Protein AF-A0A0D3CUK7-F1 (afdb_monomer_lite)

Structure (mmCIF, N/CA/C/O backbone):
data_AF-A0A0D3CUK7-F1
#
_entry.id   AF-A0A0D3CUK7-F1
#
loop_
_atom_site.group_PDB
_atom_site.id
_atom_site.type_symbol
_atom_site.label_atom_id
_atom_site.label_alt_id
_atom_site.label_comp_id
_atom_site.label_asym_id
_atom_site.label_entity_id
_atom_site.label_seq_id
_atom_site.pdbx_PDB_ins_code
_atom_site.Cartn_x
_atom_site.Cartn_y
_atom_site.Cartn_z
_atom_site.occupancy
_atom_site.B_iso_or_equiv
_atom_site.auth_seq_id
_atom_site.auth_comp_id
_atom_site.auth_asym_id
_atom_site.auth_atom_id
_atom_site.pdbx_PDB_model_num
ATOM 1 N N . MET A 1 1 ? -23.542 -10.332 33.185 1.00 60.09 1 MET A N 1
ATOM 2 C CA . MET A 1 1 ? -24.579 -9.353 32.788 1.00 60.09 1 MET A CA 1
ATOM 3 C C . MET A 1 1 ? -23.945 -7.970 32.800 1.00 60.09 1 MET A C 1
ATOM 5 O O . MET A 1 1 ? -23.014 -7.781 33.572 1.00 60.09 1 MET A O 1
ATOM 9 N N . GLY A 1 2 ? -24.345 -7.076 31.890 1.00 84.44 2 GLY A N 1
ATOM 10 C CA . GLY A 1 2 ? -23.739 -5.744 31.752 1.00 84.44 2 GLY A CA 1
ATOM 11 C C . GLY A 1 2 ? -23.989 -4.856 32.972 1.00 84.44 2 GLY A C 1
ATOM 12 O O . GLY A 1 2 ? -24.981 -5.043 33.670 1.00 84.44 2 GLY A O 1
ATOM 13 N N . GLN A 1 3 ? -23.070 -3.927 33.221 1.00 85.75 3 GLN A N 1
ATOM 14 C CA . GLN A 1 3 ? -23.143 -2.939 34.297 1.00 85.75 3 GLN A CA 1
ATOM 15 C C . GLN A 1 3 ? -23.616 -1.595 33.733 1.00 85.75 3 GLN A C 1
ATOM 17 O O . GLN A 1 3 ? -23.303 -1.273 32.583 1.00 85.75 3 GLN A O 1
ATOM 22 N N . ASP A 1 4 ? -24.330 -0.808 34.536 1.00 83.69 4 ASP A N 1
ATOM 23 C CA . ASP A 1 4 ? -24.742 0.539 34.143 1.00 83.69 4 ASP A CA 1
ATOM 24 C C . ASP A 1 4 ? -23.515 1.446 33.973 1.00 83.69 4 ASP A C 1
ATOM 26 O O . ASP A 1 4 ? -22.662 1.546 34.858 1.00 83.69 4 ASP A O 1
ATOM 30 N N . LEU A 1 5 ? -23.410 2.089 32.807 1.00 84.31 5 LEU A N 1
ATOM 31 C CA . LEU A 1 5 ? -22.316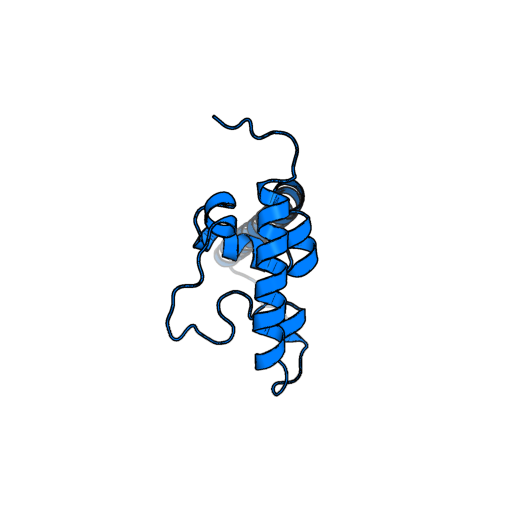 3.006 32.491 1.00 84.31 5 LEU A CA 1
ATOM 32 C C . LEU A 1 5 ? -22.591 4.396 33.065 1.00 84.31 5 LEU A C 1
ATOM 34 O O . LEU A 1 5 ? -23.681 4.946 32.898 1.00 84.31 5 LEU A O 1
ATOM 38 N N . SER A 1 6 ? -21.558 5.014 33.641 1.00 92.06 6 SER A N 1
ATOM 39 C CA . SER A 1 6 ? -21.600 6.429 34.007 1.00 92.06 6 SER A CA 1
ATOM 40 C C . SER A 1 6 ? -21.844 7.303 32.765 1.00 92.06 6 SER A C 1
ATOM 42 O O . SER A 1 6 ? -21.303 7.011 31.690 1.00 92.06 6 SER A O 1
ATOM 44 N N . PRO A 1 7 ? -22.587 8.423 32.881 1.00 88.56 7 PRO A N 1
ATOM 45 C CA . PRO A 1 7 ? -22.766 9.374 31.783 1.00 88.56 7 PRO A CA 1
ATOM 46 C C . PRO A 1 7 ? -21.441 9.854 31.165 1.00 88.56 7 PRO A C 1
ATOM 48 O O . PRO A 1 7 ? -21.374 10.081 29.957 1.00 88.56 7 PRO A O 1
ATOM 51 N N . LEU A 1 8 ? -20.375 9.960 31.970 1.00 91.12 8 LEU A N 1
ATOM 52 C CA . LEU A 1 8 ? -19.040 10.347 31.507 1.00 91.12 8 LEU A CA 1
ATOM 53 C C . LEU A 1 8 ? -18.393 9.266 30.626 1.00 91.12 8 LEU A C 1
ATOM 55 O O . LEU A 1 8 ? -17.846 9.571 29.564 1.00 91.12 8 LEU A O 1
ATOM 59 N N . ASP A 1 9 ? -18.503 7.999 31.027 1.00 91.94 9 ASP A N 1
ATOM 60 C CA . ASP A 1 9 ? -17.978 6.870 30.253 1.00 91.94 9 ASP A CA 1
ATOM 61 C C . ASP A 1 9 ? -18.703 6.751 28.915 1.00 91.94 9 ASP A C 1
ATOM 63 O O . ASP A 1 9 ? -18.087 6.504 27.878 1.00 91.94 9 ASP A O 1
ATOM 67 N N . LEU A 1 10 ? -20.006 7.033 28.907 1.00 91.81 10 LEU A N 1
ATOM 68 C CA . LEU A 1 10 ? -20.819 7.025 27.698 1.00 91.81 10 LEU A CA 1
ATOM 69 C C . LEU A 1 10 ? -20.370 8.096 26.685 1.00 91.81 10 LEU A C 1
ATOM 71 O O . LEU A 1 10 ? -20.352 7.838 25.478 1.00 91.81 10 LEU A O 1
ATOM 75 N N . ILE A 1 11 ? -19.966 9.282 27.157 1.00 94.69 11 ILE A N 1
ATOM 76 C CA . ILE A 1 11 ? -19.398 10.350 26.315 1.00 94.69 11 ILE A CA 1
ATOM 77 C C . ILE A 1 11 ? -18.046 9.916 25.733 1.00 94.69 11 ILE A C 1
ATOM 79 O O . ILE A 1 11 ? -17.803 10.096 24.534 1.00 94.69 11 ILE A O 1
ATOM 83 N N . ASN A 1 12 ? -17.185 9.298 26.544 1.00 94.69 12 ASN A N 1
ATOM 84 C CA . ASN A 1 12 ? -15.878 8.809 26.101 1.00 94.69 12 ASN A CA 1
ATOM 85 C C . ASN A 1 12 ? -16.010 7.694 25.058 1.00 94.69 12 ASN A C 1
ATOM 87 O O . ASN A 1 12 ? -15.329 7.730 24.031 1.00 94.69 12 ASN A O 1
ATOM 91 N N . VAL A 1 13 ? -16.936 6.754 25.266 1.00 94.56 13 VAL A N 1
ATOM 92 C CA . VAL A 1 13 ? -17.230 5.671 24.317 1.00 94.56 13 VAL A CA 1
ATOM 93 C C . VAL A 1 13 ? -17.752 6.229 22.995 1.00 94.56 13 VAL A C 1
ATOM 95 O O . VAL A 1 13 ? -17.250 5.845 21.939 1.00 94.56 13 VAL A O 1
ATOM 98 N N . LYS A 1 14 ? -18.699 7.178 23.020 1.00 94.50 14 LYS A N 1
ATOM 99 C CA . LYS A 1 14 ? -19.203 7.830 21.796 1.00 94.50 14 LYS A CA 1
ATOM 100 C C . LYS A 1 14 ? -18.100 8.584 21.053 1.00 94.50 14 LYS A C 1
ATOM 102 O O . LYS A 1 14 ? -17.966 8.446 19.839 1.00 94.50 14 LYS A O 1
ATOM 107 N N . THR A 1 15 ? -17.269 9.328 21.778 1.00 95.69 15 THR A N 1
ATOM 108 C CA . THR A 1 15 ? -16.136 10.068 21.200 1.00 95.69 15 THR A CA 1
ATOM 109 C C . THR A 1 15 ? -15.111 9.119 20.579 1.00 95.69 15 THR A C 1
ATOM 111 O O . THR A 1 15 ? -14.592 9.374 19.491 1.00 95.69 15 THR A O 1
ATOM 114 N N . PHE A 1 16 ? -14.827 7.995 21.238 1.00 95.12 16 PHE A N 1
ATOM 115 C CA . PHE A 1 16 ? -13.936 6.968 20.712 1.00 95.12 16 PHE A CA 1
ATOM 116 C C . PHE A 1 16 ? -14.516 6.303 19.461 1.00 95.12 16 PHE A C 1
ATOM 118 O O . PHE A 1 16 ? -13.819 6.194 18.453 1.00 95.12 16 PHE A O 1
ATOM 125 N N . ALA A 1 17 ? -15.797 5.928 19.491 1.00 95.94 17 ALA A N 1
ATOM 126 C CA . ALA A 1 17 ? -16.492 5.357 18.343 1.00 95.94 17 ALA A CA 1
ATOM 127 C C . ALA A 1 17 ? -16.430 6.300 17.132 1.00 9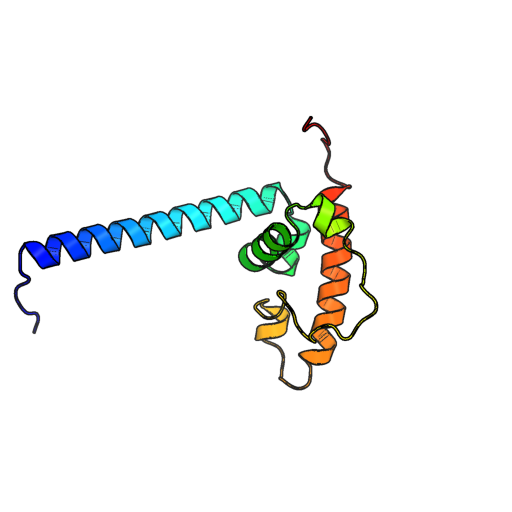5.94 17 ALA A C 1
ATOM 129 O O . ALA A 1 17 ? -16.096 5.865 16.031 1.00 95.94 17 ALA A O 1
ATOM 130 N N . GLN A 1 18 ? -16.640 7.602 17.346 1.00 95.94 18 GLN A N 1
ATOM 131 C CA . GLN A 1 18 ? -16.529 8.602 16.288 1.00 95.94 18 GLN A CA 1
ATOM 132 C C . GLN A 1 18 ? -15.116 8.654 15.687 1.00 95.94 18 GLN A C 1
ATOM 134 O O . GLN A 1 18 ? -14.962 8.599 14.468 1.00 95.94 18 GLN A O 1
ATOM 139 N N . LYS A 1 19 ? -14.071 8.657 16.525 1.00 95.56 19 LYS A N 1
ATOM 140 C CA . LYS A 1 19 ? -12.673 8.618 16.058 1.00 95.56 19 LYS A CA 1
ATOM 141 C C . LYS A 1 19 ? -12.368 7.359 15.240 1.00 95.56 19 LYS A C 1
ATOM 143 O O . LYS A 1 19 ? -11.644 7.435 14.249 1.00 95.56 19 LYS A O 1
ATOM 148 N N . VAL A 1 20 ? -12.906 6.200 15.627 1.00 96.12 20 VAL A N 1
ATOM 149 C CA . VAL A 1 20 ? -12.755 4.952 14.857 1.00 96.12 20 VAL A CA 1
ATOM 150 C C . VAL A 1 20 ? -13.459 5.055 13.500 1.00 96.12 20 VAL A C 1
ATOM 152 O O . VAL A 1 20 ? -12.890 4.638 12.490 1.00 96.12 20 VAL A O 1
ATOM 155 N N . MET A 1 21 ? -14.646 5.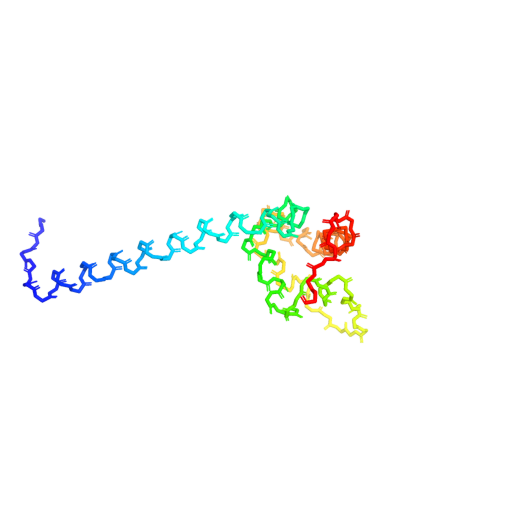665 13.448 1.00 95.12 21 MET A N 1
ATOM 156 C CA . MET A 1 21 ? -15.367 5.900 12.193 1.00 95.12 21 MET A CA 1
ATOM 157 C C . MET A 1 21 ? -14.599 6.826 11.248 1.00 95.12 21 MET A C 1
ATOM 159 O O . MET A 1 21 ? -14.516 6.548 10.051 1.00 95.12 21 MET A O 1
ATOM 163 N N . ASP A 1 22 ? -13.977 7.884 11.764 1.00 94.75 22 ASP A N 1
ATOM 164 C CA . ASP A 1 22 ? -13.186 8.796 10.936 1.00 94.75 22 ASP A CA 1
ATOM 165 C C . ASP A 1 22 ? -11.917 8.122 10.384 1.00 94.75 22 ASP A C 1
ATOM 167 O O . ASP A 1 22 ? -11.555 8.347 9.228 1.00 94.75 22 ASP A O 1
ATOM 171 N N . ARG A 1 23 ? -11.297 7.193 11.131 1.00 93.81 23 ARG A N 1
ATOM 172 C CA . ARG A 1 23 ? -10.198 6.360 10.600 1.00 93.81 23 ARG A CA 1
ATOM 173 C C . ARG A 1 23 ? -10.634 5.498 9.415 1.00 93.81 23 ARG A C 1
ATOM 175 O O . ARG A 1 23 ? -9.849 5.329 8.485 1.00 93.81 23 ARG A O 1
ATOM 182 N N . LYS A 1 24 ? -11.863 4.972 9.428 1.00 93.56 24 LYS A N 1
ATOM 183 C CA . LYS A 1 24 ? -12.408 4.190 8.308 1.00 93.56 24 LYS A CA 1
ATOM 184 C C . LYS A 1 24 ? -12.606 5.058 7.063 1.00 93.56 24 LYS A C 1
ATOM 186 O O . LYS A 1 24 ? -12.150 4.681 5.992 1.00 93.56 24 LYS A O 1
ATOM 191 N N . LYS A 1 25 ? -13.171 6.261 7.219 1.00 94.94 25 LYS A N 1
ATOM 192 C CA . LYS A 1 25 ? -13.333 7.216 6.106 1.00 94.94 25 LYS A CA 1
ATOM 193 C C . LYS A 1 25 ? -11.998 7.577 5.447 1.00 94.94 25 LYS A C 1
ATOM 195 O O . LYS A 1 25 ? -11.914 7.652 4.226 1.00 94.94 25 LYS A O 1
ATOM 200 N N . LEU A 1 26 ? -10.948 7.781 6.248 1.00 94.06 26 LEU A N 1
ATOM 201 C CA . LEU A 1 26 ? -9.601 8.060 5.734 1.00 94.06 26 LEU A CA 1
ATOM 202 C C . LEU A 1 26 ? -9.015 6.878 4.955 1.00 94.06 26 LEU A C 1
ATOM 204 O O . LEU A 1 26 ? -8.317 7.089 3.966 1.00 94.06 26 LEU A O 1
ATOM 208 N N . TYR A 1 27 ? -9.299 5.649 5.389 1.00 93.81 27 TYR A N 1
ATOM 209 C CA . TYR A 1 27 ? -8.898 4.453 4.657 1.00 93.81 27 TYR A CA 1
ATOM 210 C C . TYR A 1 27 ? -9.607 4.366 3.301 1.00 93.81 27 TYR A C 1
ATOM 212 O O . TYR A 1 27 ? -8.937 4.212 2.285 1.00 93.81 27 TYR A O 1
ATOM 220 N N . ASP A 1 28 ? -10.927 4.559 3.263 1.00 94.75 28 ASP A N 1
ATOM 221 C CA . ASP A 1 28 ? -11.696 4.524 2.011 1.00 94.75 28 ASP A CA 1
ATOM 222 C C . ASP A 1 28 ? -11.219 5.611 1.027 1.00 94.75 28 ASP A C 1
ATOM 224 O O . ASP A 1 28 ? -11.048 5.361 -0.169 1.00 94.75 28 ASP A O 1
ATOM 228 N N . TYR A 1 29 ? -10.905 6.808 1.540 1.00 95.06 29 TYR A N 1
ATOM 229 C CA . TYR A 1 29 ? -10.299 7.882 0.750 1.00 95.06 29 TYR A CA 1
ATOM 230 C C . TYR A 1 29 ? -8.927 7.490 0.184 1.00 95.06 29 TYR A C 1
ATOM 232 O O . TYR A 1 29 ? -8.651 7.731 -0.993 1.00 95.06 29 TYR A O 1
ATOM 240 N N . LEU A 1 30 ? -8.072 6.866 1.004 1.00 93.62 30 LEU A N 1
ATOM 241 C CA . LEU A 1 30 ? -6.764 6.386 0.566 1.00 93.62 30 LEU A CA 1
ATOM 242 C C . LEU A 1 30 ? -6.897 5.355 -0.557 1.00 93.62 30 LEU A C 1
ATOM 244 O O . LEU A 1 30 ? -6.144 5.428 -1.524 1.00 93.62 30 LEU A O 1
ATOM 248 N N . VAL A 1 31 ? -7.855 4.431 -0.449 1.00 93.31 31 VAL A N 1
ATOM 249 C CA . VAL A 1 31 ? -8.079 3.392 -1.461 1.00 93.31 31 VAL A CA 1
ATOM 250 C C . VAL A 1 31 ? -8.446 4.010 -2.808 1.00 93.31 31 VAL A C 1
ATOM 252 O O . VAL A 1 31 ? -7.819 3.695 -3.819 1.00 93.31 31 VAL A O 1
ATOM 255 N N . SER A 1 32 ? -9.384 4.962 -2.816 1.00 92.94 32 SER A N 1
ATOM 256 C CA . SER A 1 32 ? -9.755 5.684 -4.038 1.00 92.94 32 SER A CA 1
ATOM 257 C C . SER A 1 32 ? -8.570 6.454 -4.628 1.00 92.94 32 SER A C 1
ATOM 259 O O . SER A 1 32 ? -8.264 6.296 -5.806 1.00 92.94 32 SER A O 1
ATOM 261 N N . LYS A 1 33 ? -7.852 7.243 -3.817 1.00 92.06 33 LYS A N 1
ATOM 262 C CA . LYS A 1 33 ? -6.742 8.068 -4.316 1.00 92.06 33 LYS A CA 1
ATOM 263 C C . LYS A 1 33 ? -5.546 7.264 -4.793 1.00 92.06 33 LYS A C 1
ATOM 265 O O . LYS A 1 33 ? -4.892 7.665 -5.750 1.00 92.06 33 LYS A O 1
ATOM 270 N N . MET A 1 34 ? -5.238 6.148 -4.145 1.00 91.44 34 MET A N 1
ATOM 271 C CA . MET A 1 34 ? -4.105 5.325 -4.547 1.00 91.44 34 MET A CA 1
ATOM 272 C C . MET A 1 34 ? -4.370 4.611 -5.880 1.00 91.44 34 MET A C 1
ATOM 274 O O . MET A 1 34 ? -3.449 4.484 -6.685 1.00 91.44 34 MET A O 1
ATOM 278 N N . SER A 1 35 ? -5.623 4.223 -6.146 1.00 90.50 35 SER A N 1
ATOM 279 C CA . SER A 1 35 ? -6.035 3.696 -7.453 1.00 90.50 35 SER A CA 1
ATOM 280 C C . SER A 1 35 ? -5.894 4.735 -8.570 1.00 90.50 35 SER A C 1
ATOM 282 O O . SER A 1 35 ? -5.527 4.372 -9.685 1.00 90.50 35 SER A O 1
ATOM 284 N N . ASP A 1 36 ? -6.147 6.014 -8.275 1.00 89.50 36 ASP A N 1
ATOM 285 C CA . ASP A 1 36 ? -5.992 7.106 -9.244 1.00 89.50 36 ASP A CA 1
ATOM 286 C C . ASP A 1 36 ? -4.514 7.441 -9.512 1.00 89.50 36 ASP A C 1
ATOM 288 O O . ASP A 1 36 ? -4.124 7.710 -10.646 1.00 89.50 36 ASP A O 1
ATOM 292 N N . ILE A 1 37 ? -3.684 7.451 -8.462 1.00 88.44 37 ILE A N 1
ATOM 293 C CA . ILE A 1 37 ? -2.281 7.895 -8.528 1.00 88.44 37 ILE A CA 1
ATOM 294 C C . ILE A 1 37 ? -1.346 6.783 -9.018 1.00 88.44 37 ILE A C 1
ATOM 296 O O . ILE A 1 37 ? -0.420 7.045 -9.782 1.00 88.44 37 ILE A O 1
ATOM 300 N N . ALA A 1 38 ? -1.527 5.556 -8.529 1.00 90.88 38 ALA A N 1
ATOM 301 C CA . ALA A 1 38 ? -0.611 4.444 -8.766 1.00 90.88 38 ALA A CA 1
ATOM 302 C C . ALA A 1 38 ? -1.366 3.098 -8.820 1.00 90.88 38 ALA A C 1
ATOM 304 O O . ALA A 1 38 ? -1.293 2.291 -7.878 1.00 90.88 38 ALA A O 1
ATOM 305 N N . PRO A 1 39 ? -2.111 2.839 -9.913 1.00 92.38 39 PRO A N 1
ATOM 306 C CA . PRO A 1 39 ? -2.908 1.624 -10.064 1.00 92.38 39 PRO A CA 1
ATOM 307 C C . PRO A 1 39 ? -2.051 0.352 -10.145 1.00 92.38 39 PRO A C 1
ATOM 309 O O . PRO A 1 39 ? -2.430 -0.674 -9.576 1.00 92.38 39 PRO A O 1
ATOM 312 N N . ASN A 1 40 ? -0.874 0.390 -10.785 1.00 92.81 40 ASN A N 1
ATOM 313 C CA . ASN A 1 40 ? -0.023 -0.799 -10.912 1.00 92.81 40 ASN A CA 1
ATOM 314 C C . ASN A 1 40 ? 0.658 -1.152 -9.587 1.00 92.81 40 ASN A C 1
ATOM 316 O O . ASN A 1 40 ? 0.764 -2.326 -9.225 1.00 92.81 40 ASN A O 1
ATOM 320 N N . LEU A 1 41 ? 1.108 -0.145 -8.836 1.00 90.06 41 LEU A N 1
ATOM 321 C CA . LEU A 1 41 ? 1.670 -0.349 -7.505 1.00 90.06 41 LEU A CA 1
ATOM 322 C C . LEU A 1 41 ? 0.610 -0.909 -6.544 1.00 90.06 41 LEU A C 1
ATOM 324 O O . LEU A 1 41 ? 0.896 -1.847 -5.798 1.00 90.06 41 LEU A O 1
ATOM 328 N N . THR A 1 42 ? -0.618 -0.389 -6.614 1.00 92.44 42 THR A N 1
ATOM 329 C CA . THR A 1 42 ? -1.765 -0.888 -5.840 1.00 92.44 42 THR A CA 1
ATOM 330 C C . THR A 1 42 ? -2.054 -2.354 -6.150 1.00 92.44 42 THR A C 1
ATOM 332 O O . THR A 1 42 ? -2.138 -3.164 -5.229 1.00 92.44 42 THR A O 1
ATOM 335 N N . ALA A 1 43 ? -2.095 -2.731 -7.431 1.00 91.38 43 ALA A N 1
ATOM 336 C CA . ALA A 1 43 ? -2.325 -4.113 -7.847 1.00 91.38 43 ALA A CA 1
ATOM 337 C C . ALA A 1 43 ? -1.248 -5.099 -7.344 1.00 91.38 43 ALA A C 1
ATOM 339 O O . ALA A 1 43 ? -1.536 -6.276 -7.133 1.00 91.38 43 ALA A O 1
ATOM 340 N N . LEU A 1 44 ? -0.006 -4.640 -7.138 1.00 91.12 44 LEU A N 1
ATOM 341 C CA . LEU A 1 44 ? 1.108 -5.492 -6.708 1.00 91.12 44 LEU A CA 1
ATOM 342 C C . LEU A 1 44 ? 1.272 -5.623 -5.191 1.00 91.12 44 LEU A C 1
ATOM 344 O O . LEU A 1 44 ? 1.677 -6.681 -4.722 1.00 91.12 44 LEU A O 1
ATOM 348 N N . ILE A 1 45 ? 1.069 -4.563 -4.412 1.00 90.88 45 ILE A N 1
ATOM 349 C CA . ILE A 1 45 ? 1.380 -4.578 -2.965 1.00 90.88 45 ILE A CA 1
ATOM 350 C C . ILE A 1 45 ? 0.243 -4.075 -2.078 1.00 90.88 45 ILE A C 1
ATOM 352 O O . ILE A 1 45 ? 0.367 -4.135 -0.852 1.00 90.88 45 ILE A O 1
ATOM 356 N N . GLY A 1 46 ? -0.858 -3.626 -2.677 1.00 91.06 46 GLY A N 1
ATOM 357 C CA . GLY A 1 46 ? -1.985 -3.016 -1.986 1.00 91.06 46 GLY A CA 1
ATOM 358 C C . GLY A 1 46 ? -1.767 -1.538 -1.668 1.00 91.06 46 GLY A C 1
ATOM 359 O O . GLY A 1 46 ? -0.652 -1.003 -1.700 1.00 91.06 46 GLY A O 1
ATOM 360 N N . GLU A 1 47 ? -2.861 -0.878 -1.310 1.00 91.44 47 GLU A N 1
ATOM 361 C CA . GLU A 1 47 ? -2.943 0.571 -1.129 1.00 91.44 47 GLU A CA 1
ATOM 362 C C . GLU A 1 47 ? -2.123 1.020 0.082 1.00 91.44 47 GLU A C 1
ATOM 364 O O . GLU A 1 47 ? -1.367 1.986 0.015 1.00 91.44 47 GLU A O 1
ATOM 369 N N . MET A 1 48 ? -2.202 0.274 1.188 1.00 91.31 48 MET A N 1
ATOM 370 C CA . MET A 1 48 ? -1.527 0.618 2.446 1.00 91.31 48 MET A CA 1
ATOM 371 C C . MET A 1 48 ? -0.003 0.544 2.349 1.00 91.31 48 MET A C 1
ATOM 373 O O . MET A 1 48 ? 0.704 1.417 2.861 1.00 91.31 48 MET A O 1
ATOM 377 N N . VAL A 1 49 ? 0.522 -0.514 1.723 1.00 91.19 49 VAL A N 1
ATOM 378 C CA . VAL A 1 49 ? 1.973 -0.689 1.568 1.00 91.19 49 VAL A CA 1
ATOM 379 C C . VAL A 1 49 ? 2.495 0.282 0.512 1.00 91.19 49 VAL A C 1
ATOM 381 O O . VAL A 1 49 ? 3.528 0.912 0.735 1.00 91.19 49 VAL A O 1
ATOM 384 N N . GLY A 1 50 ? 1.762 0.475 -0.590 1.00 91.44 50 GLY A N 1
ATOM 385 C CA . GLY A 1 50 ? 2.120 1.445 -1.622 1.00 91.44 50 GLY A CA 1
ATOM 386 C C . GLY A 1 50 ? 2.153 2.882 -1.098 1.00 91.44 50 GLY A C 1
ATOM 387 O O . GLY A 1 50 ? 3.156 3.572 -1.273 1.00 91.44 50 GLY A O 1
ATOM 388 N N . ALA A 1 51 ? 1.123 3.310 -0.366 1.00 92.56 51 ALA A N 1
ATOM 389 C CA . ALA A 1 51 ? 1.073 4.639 0.240 1.00 92.56 51 ALA A CA 1
ATOM 390 C C . ALA A 1 51 ? 2.224 4.868 1.229 1.00 92.56 51 ALA A C 1
ATOM 392 O O . ALA A 1 51 ? 2.837 5.936 1.243 1.00 92.56 51 ALA A O 1
ATOM 393 N N . ARG A 1 52 ? 2.583 3.845 2.018 1.00 92.62 52 ARG A N 1
ATOM 394 C CA . ARG A 1 52 ? 3.734 3.906 2.931 1.00 92.62 52 ARG A CA 1
ATOM 395 C C . ARG A 1 52 ? 5.055 4.087 2.181 1.00 92.62 52 ARG A C 1
ATOM 397 O O . ARG A 1 52 ? 5.903 4.846 2.643 1.00 92.62 52 ARG A O 1
ATOM 404 N N . LEU A 1 53 ? 5.238 3.419 1.040 1.00 90.81 53 LEU A N 1
ATOM 405 C CA . LEU A 1 53 ? 6.435 3.585 0.209 1.00 90.81 53 LEU A CA 1
ATOM 406 C C . LEU A 1 53 ? 6.534 4.996 -0.374 1.00 90.81 53 LEU A C 1
ATOM 408 O O . LEU A 1 53 ? 7.605 5.596 -0.317 1.00 90.81 53 LEU A O 1
ATOM 412 N N . ILE A 1 54 ? 5.427 5.534 -0.893 1.00 91.31 54 ILE A N 1
ATOM 413 C CA . ILE A 1 54 ? 5.383 6.899 -1.436 1.00 91.31 54 ILE A CA 1
ATOM 414 C C . ILE A 1 54 ? 5.667 7.918 -0.331 1.00 91.31 54 ILE A C 1
ATOM 416 O O . ILE A 1 54 ? 6.509 8.791 -0.514 1.00 91.31 54 ILE A O 1
ATOM 420 N N . SER A 1 55 ? 5.030 7.774 0.834 1.00 92.19 55 SER A N 1
ATOM 421 C CA . SER A 1 55 ? 5.260 8.651 1.987 1.00 92.19 55 SER A CA 1
ATOM 422 C C . SER A 1 55 ? 6.717 8.616 2.452 1.00 92.19 55 SER A C 1
ATOM 424 O O . SER A 1 55 ? 7.284 9.665 2.743 1.00 92.19 55 SER A O 1
ATOM 426 N N . HIS A 1 56 ? 7.352 7.440 2.457 1.00 90.62 56 HIS A N 1
ATOM 427 C CA . HIS A 1 56 ? 8.762 7.316 2.822 1.00 90.62 56 HIS A CA 1
ATOM 428 C C . HIS A 1 56 ? 9.708 7.964 1.797 1.00 90.62 56 HIS A C 1
ATOM 430 O O . HIS A 1 56 ? 10.723 8.535 2.179 1.00 90.62 56 HIS A O 1
ATOM 436 N N . ALA A 1 57 ? 9.376 7.902 0.504 1.00 89.44 57 ALA A N 1
ATOM 437 C CA . ALA A 1 57 ? 10.135 8.565 -0.559 1.00 89.44 57 ALA A CA 1
ATOM 438 C C . ALA A 1 57 ? 9.810 10.069 -0.706 1.00 89.44 57 ALA A C 1
ATOM 440 O O . ALA A 1 57 ? 10.492 10.785 -1.442 1.00 89.44 57 ALA A O 1
ATOM 441 N N . GLY A 1 58 ? 8.750 10.544 -0.049 1.00 91.25 58 GLY A N 1
ATOM 442 C CA . 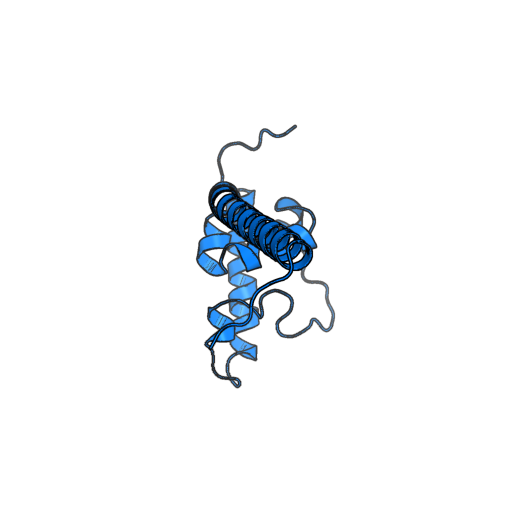GLY A 1 58 ? 8.204 11.900 -0.147 1.00 91.25 58 GLY A CA 1
ATOM 443 C C . GLY A 1 58 ? 7.282 12.114 -1.352 1.00 91.25 58 GLY A C 1
ATOM 444 O O . GLY A 1 58 ? 6.275 12.805 -1.236 1.00 91.25 58 GLY A O 1
ATOM 445 N N . SER A 1 59 ? 7.579 11.501 -2.500 1.00 90.44 59 SER A N 1
ATOM 446 C CA . SER A 1 59 ? 6.756 11.597 -3.710 1.00 90.44 59 SER A CA 1
ATOM 447 C C . SER A 1 59 ? 6.858 10.343 -4.580 1.00 90.44 59 SER A C 1
ATOM 449 O O . SER A 1 59 ? 7.820 9.573 -4.495 1.00 90.44 59 SER A O 1
ATOM 451 N N . LEU A 1 60 ? 5.881 10.154 -5.475 1.00 89.38 60 LEU A N 1
ATOM 452 C CA . LEU A 1 60 ? 5.910 9.060 -6.450 1.00 89.38 60 LEU A CA 1
ATOM 453 C C . LEU A 1 60 ? 7.085 9.204 -7.434 1.00 89.38 60 LEU A C 1
ATOM 455 O O . LEU A 1 60 ? 7.723 8.214 -7.788 1.00 89.38 60 LEU A O 1
ATOM 459 N N . THR A 1 61 ? 7.431 10.438 -7.814 1.00 89.75 61 THR A N 1
ATOM 460 C CA . THR A 1 61 ? 8.570 10.734 -8.698 1.00 89.75 61 THR A CA 1
ATOM 461 C C . THR A 1 61 ? 9.906 10.368 -8.055 1.00 89.75 61 THR A C 1
ATOM 463 O O . THR A 1 61 ? 10.765 9.778 -8.714 1.00 89.75 61 THR A O 1
ATOM 466 N N . ASN A 1 62 ? 10.076 10.653 -6.761 1.00 89.50 62 ASN A N 1
ATOM 467 C CA . ASN A 1 62 ? 11.264 10.260 -6.005 1.00 89.50 62 ASN A CA 1
ATOM 468 C C . ASN A 1 62 ? 11.331 8.742 -5.838 1.00 89.50 62 ASN A C 1
ATOM 470 O O . ASN A 1 62 ? 12.399 8.155 -6.006 1.00 89.50 62 ASN A O 1
ATOM 474 N N . LEU A 1 63 ? 10.190 8.092 -5.587 1.00 88.81 63 LEU A N 1
ATOM 475 C CA . LEU A 1 63 ? 10.108 6.635 -5.500 1.00 88.81 63 LEU A CA 1
ATOM 476 C C . LEU A 1 63 ? 10.508 5.957 -6.822 1.00 88.81 63 LEU A C 1
ATOM 478 O O . LEU A 1 63 ? 11.250 4.977 -6.811 1.00 88.81 63 LEU A O 1
ATOM 482 N N . ALA A 1 64 ? 10.062 6.483 -7.965 1.00 88.06 64 ALA A N 1
ATOM 483 C CA . ALA A 1 64 ? 10.398 5.956 -9.291 1.00 88.06 64 ALA A CA 1
ATOM 484 C C . ALA A 1 64 ? 11.894 6.110 -9.640 1.00 88.06 64 ALA A C 1
ATOM 486 O O . ALA A 1 64 ? 12.471 5.269 -10.346 1.00 88.06 64 ALA A O 1
ATOM 487 N N . LYS A 1 65 ? 12.523 7.175 -9.126 1.00 87.06 65 LYS A N 1
ATOM 488 C CA . LYS A 1 65 ? 13.947 7.502 -9.303 1.00 87.06 65 LYS A CA 1
ATOM 489 C C . LYS A 1 65 ? 14.862 6.886 -8.243 1.00 87.06 65 LYS A C 1
ATOM 491 O O . LYS A 1 65 ? 16.077 6.977 -8.394 1.00 87.06 65 LYS A O 1
ATOM 496 N N . ALA A 1 66 ? 14.312 6.270 -7.195 1.00 83.81 66 ALA A N 1
ATOM 497 C CA . ALA A 1 66 ? 15.089 5.732 -6.086 1.00 83.81 66 ALA A CA 1
ATOM 498 C C . ALA A 1 66 ? 16.186 4.775 -6.590 1.00 83.81 66 ALA A C 1
ATOM 500 O O . ALA A 1 66 ? 15.922 3.776 -7.268 1.00 83.81 66 ALA A O 1
ATOM 501 N N . LEU A 1 67 ? 17.437 5.111 -6.272 1.00 61.59 67 LEU A N 1
ATOM 502 C CA . LEU A 1 67 ? 18.616 4.345 -6.661 1.00 61.59 67 LEU A CA 1
ATOM 503 C C . LEU A 1 67 ? 18.886 3.245 -5.631 1.00 61.59 67 LEU A C 1
ATOM 505 O O . LEU A 1 67 ? 18.687 3.433 -4.432 1.00 61.59 67 LEU A O 1
ATOM 509 N N . LYS A 1 68 ? 19.389 2.094 -6.090 1.00 65.94 68 LYS A N 1
ATOM 510 C CA . LYS A 1 68 ? 19.931 1.068 -5.190 1.00 65.94 68 LYS A CA 1
ATOM 511 C C . LYS A 1 68 ? 21.203 1.624 -4.550 1.00 65.94 68 LYS A C 1
ATOM 513 O O . LYS A 1 68 ? 22.256 1.632 -5.185 1.00 65.94 68 LYS A O 1
ATOM 518 N N . THR A 1 69 ? 21.114 2.085 -3.307 1.00 61.69 69 THR A N 1
ATOM 519 C CA . THR A 1 69 ? 22.294 2.456 -2.523 1.00 61.69 69 THR A CA 1
ATOM 520 C C . THR A 1 69 ? 23.151 1.206 -2.328 1.00 61.69 69 THR A C 1
ATOM 522 O O . THR A 1 69 ? 22.650 0.163 -1.900 1.00 61.69 69 THR A O 1
ATOM 525 N N . ARG A 1 70 ? 24.440 1.275 -2.683 1.00 52.19 70 ARG A N 1
ATOM 526 C CA . ARG A 1 70 ? 25.377 0.163 -2.475 1.00 52.19 70 ARG A CA 1
ATOM 527 C C . ARG A 1 70 ? 25.695 0.066 -0.982 1.00 52.19 70 ARG A C 1
ATOM 529 O O . ARG A 1 70 ? 26.541 0.792 -0.479 1.00 52.19 70 ARG A O 1
ATOM 536 N N . GLY A 1 71 ? 24.982 -0.809 -0.281 1.00 65.62 71 GLY A N 1
ATOM 537 C CA . GLY A 1 71 ? 25.175 -1.093 1.138 1.00 65.62 71 GLY A CA 1
ATOM 538 C C . GLY A 1 71 ? 24.331 -2.284 1.591 1.00 65.62 71 GLY A C 1
ATOM 539 O O . GLY A 1 71 ? 23.465 -2.761 0.850 1.00 65.62 71 GLY A O 1
ATOM 540 N N . ASN A 1 72 ? 24.574 -2.763 2.812 1.00 59.62 72 ASN A N 1
ATOM 541 C CA . ASN A 1 72 ? 23.762 -3.813 3.424 1.00 59.62 72 ASN A CA 1
ATOM 542 C C . ASN A 1 72 ? 22.359 -3.266 3.701 1.00 59.62 72 ASN A C 1
ATOM 544 O O . ASN A 1 72 ? 22.128 -2.561 4.679 1.00 59.62 72 ASN A O 1
ATOM 548 N N . THR A 1 73 ? 21.421 -3.575 2.810 1.00 63.50 73 THR A N 1
ATOM 549 C CA . THR A 1 73 ? 20.015 -3.203 2.956 1.00 63.50 73 THR A CA 1
ATOM 550 C C . THR A 1 73 ? 19.260 -4.304 3.705 1.00 63.50 73 THR A C 1
ATOM 552 O O . THR A 1 73 ? 19.571 -5.492 3.557 1.00 63.50 73 THR A O 1
ATOM 555 N N . PRO A 1 74 ? 18.276 -3.948 4.547 1.00 73.75 74 PRO A N 1
ATOM 556 C CA . PRO A 1 74 ? 17.466 -4.938 5.247 1.00 73.75 74 PRO A CA 1
ATOM 557 C C . PRO A 1 74 ? 16.743 -5.848 4.242 1.00 73.75 74 PRO A C 1
ATOM 559 O O . PRO A 1 74 ? 16.191 -5.367 3.255 1.00 73.75 74 PRO A O 1
ATOM 562 N N . LYS A 1 75 ? 16.689 -7.164 4.513 1.00 75.62 75 LYS A N 1
ATOM 563 C CA . LYS A 1 75 ? 16.157 -8.183 3.576 1.00 75.62 75 LYS A CA 1
ATOM 564 C C . LYS A 1 75 ? 14.726 -7.924 3.074 1.00 75.62 75 LYS A C 1
ATOM 566 O O . LYS A 1 75 ? 14.401 -8.352 1.971 1.00 75.62 75 LYS A O 1
ATOM 571 N N . TYR A 1 76 ? 13.873 -7.276 3.875 1.00 80.81 76 TYR A N 1
ATOM 572 C CA . TYR A 1 76 ? 12.440 -7.100 3.577 1.00 80.81 76 TYR A CA 1
ATOM 573 C C . TYR A 1 76 ? 11.953 -5.649 3.573 1.00 80.81 76 TYR A C 1
ATOM 575 O O . TYR A 1 76 ? 10.956 -5.358 2.923 1.00 80.81 76 TYR A O 1
ATOM 583 N N . GLY A 1 77 ? 12.621 -4.736 4.284 1.00 84.44 77 GLY A N 1
ATOM 584 C CA . GLY A 1 77 ? 12.243 -3.320 4.354 1.00 84.44 77 GLY A CA 1
ATOM 585 C C . GLY A 1 77 ? 10.746 -3.068 4.595 1.00 84.44 77 GLY A C 1
ATOM 586 O O . GLY A 1 77 ? 10.069 -3.799 5.318 1.00 84.44 77 GLY A O 1
ATOM 587 N N . LEU A 1 78 ? 10.224 -2.026 3.946 1.00 87.19 78 LEU A N 1
ATOM 588 C CA . LEU A 1 78 ? 8.825 -1.599 4.060 1.00 87.19 78 LEU A CA 1
ATOM 589 C C . LEU A 1 78 ? 7.836 -2.490 3.289 1.00 87.19 78 LEU A C 1
ATOM 591 O O . LEU A 1 78 ? 6.635 -2.376 3.519 1.00 87.19 78 LEU A O 1
ATOM 595 N N . ILE A 1 79 ? 8.315 -3.388 2.418 1.00 88.69 79 ILE A N 1
ATOM 596 C CA . ILE A 1 79 ? 7.461 -4.309 1.646 1.00 88.69 79 ILE A CA 1
ATOM 597 C C . ILE A 1 79 ? 7.074 -5.569 2.431 1.00 88.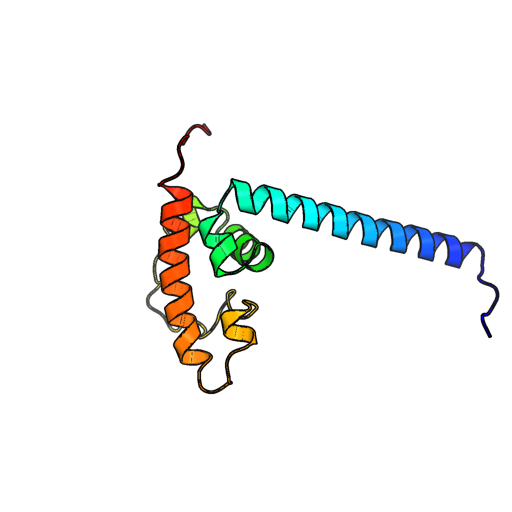69 79 ILE A C 1
ATOM 599 O O . ILE A 1 79 ? 6.228 -6.331 1.970 1.00 88.69 79 ILE A O 1
ATOM 603 N N . PHE A 1 80 ? 7.646 -5.793 3.621 1.00 88.94 80 PHE A N 1
ATOM 604 C CA . PHE A 1 80 ? 7.365 -6.969 4.455 1.00 88.94 80 PHE A CA 1
ATOM 605 C C . PHE A 1 80 ? 5.870 -7.231 4.733 1.00 88.94 80 PHE A C 1
ATOM 607 O O . PHE A 1 80 ? 5.475 -8.393 4.657 1.00 88.94 80 PHE A O 1
ATOM 614 N N . PRO A 1 81 ? 5.021 -6.214 5.001 1.00 88.62 81 PRO A N 1
ATOM 615 C CA . PRO A 1 81 ? 3.593 -6.428 5.249 1.00 88.62 81 PRO A CA 1
ATOM 616 C C . PRO A 1 81 ? 2.775 -6.780 3.998 1.00 88.62 81 PRO A C 1
ATOM 618 O O . PRO A 1 81 ? 1.565 -6.955 4.110 1.00 88.62 81 PRO A O 1
ATOM 621 N N . SER A 1 82 ? 3.388 -6.845 2.811 1.00 88.81 82 SER A N 1
ATOM 622 C CA . SER A 1 82 ? 2.687 -7.260 1.592 1.00 88.81 82 SER A CA 1
ATOM 623 C C . SER A 1 82 ? 2.140 -8.683 1.724 1.00 88.81 82 SER A C 1
ATOM 625 O O . SER A 1 82 ? 2.768 -9.557 2.328 1.00 88.81 82 SER A O 1
ATOM 627 N N . SER A 1 83 ? 0.986 -8.936 1.105 1.00 87.69 83 SER A N 1
ATOM 628 C CA . SER A 1 83 ? 0.335 -10.253 1.077 1.00 87.69 83 SER A CA 1
ATOM 629 C C . SER A 1 83 ? 1.282 -11.356 0.589 1.00 87.69 83 SER A C 1
ATOM 631 O O . SER A 1 83 ? 1.396 -12.400 1.231 1.00 87.69 83 SER A O 1
ATOM 633 N N . PHE A 1 84 ? 2.045 -11.089 -0.475 1.00 87.62 84 PHE A N 1
ATOM 634 C CA . PHE A 1 84 ? 3.007 -12.027 -1.061 1.00 87.62 84 PHE A CA 1
ATOM 635 C C . PHE A 1 84 ? 4.104 -12.485 -0.087 1.00 87.62 84 PHE A C 1
ATOM 637 O O . PHE A 1 84 ? 4.481 -13.657 -0.090 1.00 87.62 84 PHE A O 1
ATOM 644 N N . ILE A 1 85 ? 4.628 -11.590 0.760 1.00 89.00 85 ILE A N 1
ATOM 645 C CA . ILE A 1 85 ? 5.667 -11.936 1.747 1.00 89.00 85 ILE A CA 1
ATOM 646 C C . ILE A 1 85 ? 5.039 -12.494 3.030 1.00 89.00 85 ILE A C 1
ATOM 648 O O . ILE A 1 85 ? 5.601 -13.408 3.640 1.00 89.00 85 ILE A O 1
ATOM 652 N N . GLY A 1 86 ? 3.876 -11.976 3.432 1.00 87.31 86 GLY A N 1
ATOM 653 C CA . GLY A 1 86 ? 3.128 -12.447 4.596 1.00 87.31 86 GLY A CA 1
ATOM 654 C C . GLY A 1 86 ? 2.725 -13.918 4.483 1.00 87.31 86 GLY A C 1
ATOM 655 O O . GLY A 1 86 ? 2.950 -14.677 5.426 1.00 87.31 86 GLY A O 1
ATOM 656 N N . GLN A 1 87 ? 2.220 -14.324 3.314 1.00 89.31 87 GLN A N 1
ATOM 657 C CA . GLN A 1 87 ? 1.748 -15.686 3.031 1.00 89.31 87 GLN A CA 1
ATOM 658 C C . GLN A 1 87 ? 2.875 -16.691 2.736 1.00 89.31 87 GLN A C 1
ATOM 660 O O . GLN A 1 87 ? 2.679 -17.898 2.855 1.00 89.31 87 GLN A O 1
ATOM 665 N N . ALA A 1 88 ? 4.064 -16.228 2.346 1.00 88.94 88 ALA A N 1
ATOM 666 C CA . ALA A 1 88 ? 5.165 -17.119 1.991 1.00 88.94 88 ALA A CA 1
ATOM 667 C C . ALA A 1 88 ? 5.759 -17.862 3.206 1.00 88.94 88 ALA A C 1
ATOM 669 O O . ALA A 1 88 ? 5.893 -17.311 4.298 1.00 88.94 88 ALA A O 1
ATOM 670 N N . SER A 1 89 ? 6.230 -19.097 2.996 1.00 89.69 89 SER A N 1
ATOM 671 C CA . SER A 1 89 ? 7.002 -19.847 4.003 1.00 89.69 89 SER A CA 1
ATOM 672 C C . SER A 1 89 ? 8.313 -19.132 4.363 1.00 89.69 89 SER A C 1
ATOM 674 O O . SER A 1 89 ? 8.957 -18.527 3.501 1.00 89.69 89 SER A O 1
ATOM 676 N N . ALA A 1 90 ? 8.747 -19.231 5.627 1.00 86.69 90 ALA A N 1
ATOM 677 C CA . ALA A 1 90 ? 9.910 -18.523 6.176 1.00 86.69 90 ALA A CA 1
ATOM 678 C C . ALA A 1 90 ? 11.195 -18.693 5.341 1.00 86.69 90 ALA A C 1
ATOM 680 O O . ALA A 1 90 ? 11.960 -17.742 5.181 1.00 86.69 90 ALA A O 1
ATOM 681 N N . LYS A 1 91 ? 11.393 -19.872 4.735 1.00 89.38 91 LYS A N 1
ATOM 682 C CA . LYS A 1 91 ? 12.533 -20.173 3.851 1.00 89.38 91 LYS A CA 1
ATOM 683 C C . LYS A 1 91 ? 12.526 -19.343 2.559 1.00 89.38 91 LYS A C 1
ATOM 685 O O . LYS A 1 91 ? 13.585 -18.992 2.042 1.00 89.38 91 LYS A O 1
ATOM 690 N N . ASN A 1 92 ? 11.340 -19.014 2.046 1.00 88.44 92 ASN A N 1
ATOM 691 C CA . ASN A 1 92 ? 11.152 -18.357 0.753 1.00 88.44 92 ASN A CA 1
ATOM 692 C C . ASN A 1 92 ? 10.979 -16.841 0.861 1.00 88.44 92 ASN A C 1
ATOM 694 O O . ASN A 1 92 ? 11.245 -16.150 -0.122 1.00 88.44 92 ASN A O 1
ATOM 698 N N . LYS A 1 93 ? 10.614 -16.309 2.039 1.00 87.94 93 LYS A N 1
ATOM 699 C CA . LYS A 1 93 ? 10.457 -14.859 2.256 1.00 87.94 93 LYS A CA 1
ATOM 700 C C . LYS A 1 93 ? 11.670 -14.092 1.726 1.00 87.94 93 LYS A C 1
ATOM 702 O O . LYS A 1 93 ? 11.511 -13.171 0.926 1.00 87.94 93 LYS A O 1
ATOM 707 N N . GLY A 1 94 ? 12.879 -14.541 2.085 1.00 85.69 94 GLY A N 1
ATOM 708 C CA . GLY A 1 94 ? 14.162 -13.932 1.698 1.00 85.69 94 GLY A CA 1
ATOM 709 C C . GLY A 1 94 ? 14.416 -13.867 0.193 1.00 85.69 94 GLY A C 1
ATOM 710 O O . GLY A 1 94 ? 15.119 -12.976 -0.271 1.00 85.69 94 GLY A O 1
ATOM 711 N N . ARG A 1 95 ? 13.836 -14.799 -0.569 1.00 86.56 95 ARG A N 1
ATOM 712 C CA . ARG A 1 95 ? 13.987 -14.891 -2.028 1.00 86.56 95 ARG A CA 1
ATOM 713 C C . ARG A 1 95 ? 12.913 -14.094 -2.766 1.00 86.56 95 ARG A C 1
ATOM 715 O O . ARG A 1 95 ? 13.197 -13.506 -3.804 1.00 86.56 95 ARG A O 1
ATOM 722 N N . ILE A 1 96 ? 11.697 -14.053 -2.220 1.00 89.62 96 ILE A N 1
ATOM 723 C CA . ILE A 1 96 ? 10.548 -13.363 -2.822 1.00 89.62 96 ILE A CA 1
ATOM 724 C C . ILE A 1 96 ? 10.683 -11.845 -2.697 1.00 89.62 96 ILE A C 1
ATOM 726 O O . ILE A 1 96 ? 10.328 -11.122 -3.624 1.00 89.62 96 ILE A O 1
ATOM 730 N N . ALA A 1 97 ? 11.224 -11.342 -1.587 1.00 88.69 97 ALA A N 1
ATOM 731 C CA . ALA A 1 97 ? 11.268 -9.903 -1.345 1.00 88.69 97 ALA A CA 1
ATOM 732 C C . ALA A 1 97 ? 12.073 -9.098 -2.387 1.00 88.69 97 ALA A C 1
ATOM 734 O O . ALA A 1 97 ? 11.537 -8.108 -2.885 1.00 88.69 97 ALA A O 1
ATOM 735 N N . PRO A 1 98 ? 13.281 -9.516 -2.819 1.00 87.00 98 PRO A N 1
ATOM 736 C CA . PRO A 1 98 ? 13.985 -8.853 -3.918 1.00 87.00 98 PRO A CA 1
ATOM 737 C C . PRO A 1 98 ? 13.224 -8.905 -5.250 1.00 87.00 98 PRO A C 1
ATOM 739 O O . PRO A 1 98 ? 13.245 -7.937 -6.010 1.00 87.00 98 PRO A O 1
ATOM 742 N N . TYR A 1 99 ? 12.543 -10.020 -5.537 1.00 89.06 99 TYR A N 1
ATOM 743 C CA . TYR A 1 99 ? 11.729 -10.165 -6.746 1.00 89.06 99 TYR A CA 1
ATOM 744 C C . TYR A 1 99 ? 10.558 -9.180 -6.740 1.00 89.06 99 TYR A C 1
ATOM 746 O O . TYR A 1 99 ? 10.382 -8.427 -7.699 1.00 89.06 99 TYR A O 1
ATOM 754 N N . LEU A 1 100 ? 9.820 -9.124 -5.629 1.00 90.19 100 LEU A N 1
ATOM 755 C CA . LEU A 1 100 ? 8.728 -8.178 -5.432 1.00 90.19 100 LEU A CA 1
ATOM 756 C C . LEU A 1 100 ? 9.228 -6.731 -5.528 1.00 90.19 100 LEU A C 1
ATOM 758 O O . LEU A 1 100 ? 8.652 -5.946 -6.270 1.00 90.19 100 LEU A O 1
ATOM 762 N N . ALA A 1 101 ? 10.345 -6.392 -4.876 1.00 89.44 101 ALA A N 1
ATOM 763 C CA . ALA A 1 101 ? 10.942 -5.058 -4.947 1.00 89.44 101 ALA A CA 1
ATOM 764 C C . ALA A 1 101 ? 11.287 -4.641 -6.388 1.00 89.44 101 ALA A C 1
ATOM 766 O O . ALA A 1 101 ? 11.004 -3.513 -6.791 1.00 89.44 101 ALA A O 1
ATOM 767 N N . ASN A 1 102 ? 11.857 -5.549 -7.188 1.00 89.31 102 ASN A N 1
ATOM 768 C CA . ASN A 1 102 ? 12.154 -5.274 -8.594 1.00 89.31 102 ASN A CA 1
ATOM 769 C C . ASN A 1 102 ? 10.870 -5.053 -9.417 1.00 89.31 102 ASN A C 1
ATO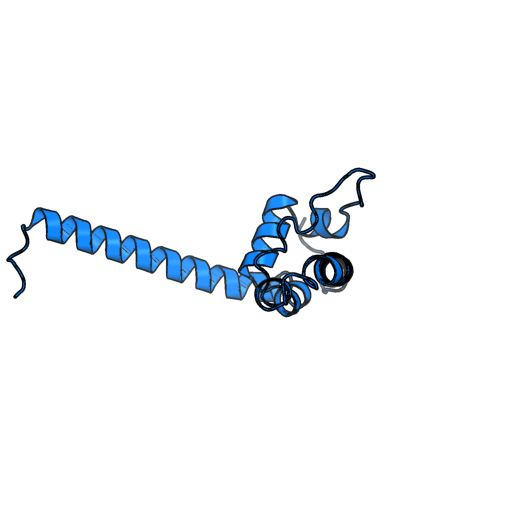M 771 O O . ASN A 1 102 ? 10.843 -4.157 -10.258 1.00 89.31 102 ASN A O 1
ATOM 775 N N . LYS A 1 103 ? 9.796 -5.818 -9.169 1.00 91.62 103 LYS A N 1
ATOM 776 C CA . LYS A 1 103 ? 8.495 -5.604 -9.832 1.00 91.62 103 LYS A CA 1
ATOM 777 C C . LYS A 1 103 ? 7.853 -4.281 -9.419 1.00 91.62 103 LYS A C 1
ATOM 779 O O . LYS A 1 103 ? 7.419 -3.534 -10.291 1.00 91.62 103 LYS A O 1
ATOM 784 N N . CYS A 1 104 ? 7.891 -3.942 -8.133 1.00 90.38 104 CYS A N 1
ATOM 785 C CA . CYS A 1 104 ? 7.425 -2.650 -7.632 1.00 90.38 104 CYS A CA 1
ATOM 786 C C . CYS A 1 104 ? 8.205 -1.480 -8.238 1.00 90.38 104 CYS A C 1
ATOM 788 O O . CYS A 1 104 ? 7.606 -0.457 -8.537 1.00 90.38 104 CYS A O 1
ATOM 790 N N . SER A 1 105 ? 9.516 -1.626 -8.465 1.00 89.75 105 SER A N 1
ATOM 791 C CA . SER A 1 105 ? 10.332 -0.588 -9.111 1.00 89.75 105 SER A CA 1
ATOM 792 C C . SER A 1 105 ? 9.939 -0.342 -10.571 1.00 89.75 105 SER A C 1
ATOM 794 O O . SER A 1 105 ? 10.034 0.787 -11.046 1.00 89.75 105 SER A O 1
ATOM 796 N N . ILE A 1 106 ? 9.509 -1.379 -11.291 1.00 90.62 106 ILE A N 1
ATOM 797 C CA . ILE A 1 106 ? 9.001 -1.232 -12.660 1.00 90.62 106 ILE A CA 1
ATOM 798 C C . ILE A 1 106 ? 7.616 -0.580 -12.623 1.00 90.62 106 ILE A C 1
ATOM 800 O O . ILE A 1 106 ? 7.388 0.402 -13.324 1.00 90.62 106 ILE A O 1
ATOM 804 N N . ALA A 1 107 ? 6.721 -1.077 -11.765 1.00 91.50 107 ALA A N 1
ATOM 805 C CA . ALA A 1 107 ? 5.371 -0.544 -11.617 1.00 91.50 107 ALA A CA 1
ATOM 806 C C . ALA A 1 107 ? 5.365 0.931 -11.199 1.00 91.50 107 ALA A C 1
ATOM 808 O O . ALA A 1 107 ? 4.666 1.722 -11.818 1.00 91.50 107 ALA A O 1
ATOM 809 N N . SER A 1 108 ? 6.203 1.329 -10.235 1.00 90.06 108 SER A N 1
ATOM 810 C CA . SER A 1 108 ? 6.288 2.726 -9.793 1.00 90.06 108 SER A CA 1
ATOM 811 C C . SER A 1 108 ? 6.753 3.670 -10.902 1.00 90.06 108 SER A C 1
ATOM 813 O O . SER A 1 108 ? 6.303 4.810 -10.964 1.00 90.06 108 SER A O 1
ATOM 815 N N . ARG A 1 109 ? 7.623 3.208 -11.809 1.00 90.25 109 ARG A N 1
ATOM 816 C CA . ARG A 1 109 ? 8.038 3.983 -12.987 1.00 90.25 109 ARG A CA 1
ATOM 817 C C . ARG A 1 109 ? 6.931 4.079 -14.026 1.00 90.25 109 ARG A C 1
ATOM 819 O O . ARG A 1 109 ? 6.746 5.151 -14.586 1.00 90.25 109 ARG A O 1
ATOM 826 N N . ILE A 1 110 ? 6.202 2.994 -14.274 1.00 90.94 110 ILE A N 1
ATOM 827 C CA . ILE A 1 110 ? 5.057 3.013 -15.191 1.00 90.94 110 ILE A CA 1
ATOM 828 C C . ILE A 1 110 ? 3.986 3.964 -14.651 1.00 90.94 110 ILE A C 1
ATOM 830 O O . ILE A 1 110 ? 3.569 4.861 -15.370 1.00 90.94 110 ILE A O 1
ATOM 834 N N . ASP A 1 111 ? 3.613 3.844 -13.379 1.00 89.62 111 ASP A N 1
ATOM 835 C CA . ASP A 1 111 ? 2.624 4.728 -12.752 1.00 89.62 111 ASP A CA 1
ATOM 836 C C . ASP A 1 111 ? 3.061 6.199 -12.797 1.00 89.62 111 ASP A C 1
ATOM 838 O O . ASP A 1 111 ? 2.257 7.082 -13.075 1.00 89.62 111 ASP A O 1
ATOM 842 N N . CYS A 1 112 ? 4.354 6.474 -12.594 1.00 88.31 112 CYS A N 1
ATOM 843 C CA . CYS A 1 112 ? 4.878 7.837 -12.615 1.00 88.31 112 CYS A CA 1
ATOM 844 C C . CYS A 1 112 ? 5.016 8.444 -14.026 1.00 88.31 112 CYS A C 1
ATOM 846 O O . CYS A 1 112 ? 4.884 9.659 -14.163 1.00 88.31 112 CYS A O 1
ATOM 848 N N . PHE A 1 113 ? 5.355 7.651 -15.051 1.00 84.75 113 PHE A N 1
ATOM 849 C CA . PHE A 1 113 ? 5.755 8.163 -16.375 1.00 84.75 113 PHE A CA 1
ATOM 850 C C . PHE A 1 113 ? 4.823 7.770 -17.531 1.00 84.75 113 PHE A C 1
ATOM 852 O O . PHE A 1 113 ? 4.886 8.398 -18.583 1.00 84.75 113 PHE A O 1
ATOM 859 N N . ALA A 1 114 ? 3.985 6.740 -17.383 1.00 77.56 114 ALA A N 1
ATOM 860 C CA . ALA A 1 114 ? 3.111 6.247 -18.454 1.00 77.56 114 ALA A CA 1
ATOM 861 C C . ALA A 1 114 ? 1.691 6.844 -18.419 1.00 77.56 114 ALA A C 1
ATOM 863 O O . ALA A 1 114 ? 0.969 6.764 -19.414 1.00 77.56 114 ALA A O 1
ATOM 864 N N . GLY A 1 115 ? 1.274 7.446 -17.301 1.00 62.00 115 GLY A N 1
ATOM 865 C CA . GLY A 1 115 ? -0.013 8.131 -17.188 1.00 62.00 115 GLY A CA 1
ATOM 866 C C . GLY A 1 115 ? -0.047 9.435 -17.993 1.00 62.00 115 GLY A C 1
ATOM 867 O O . GLY A 1 115 ? 0.839 10.280 -17.873 1.00 62.00 115 GLY A O 1
ATOM 868 N N . LYS A 1 116 ? -1.087 9.623 -18.813 1.00 54.59 116 LYS A N 1
ATOM 869 C CA . LYS A 1 116 ? -1.387 10.913 -19.455 1.00 54.59 116 LYS A CA 1
ATOM 870 C C . LYS A 1 116 ? -1.596 11.992 -18.376 1.00 54.59 116 LYS A C 1
ATOM 872 O O . LYS A 1 116 ? -2.349 11.765 -17.437 1.00 54.59 116 LYS A O 1
ATOM 877 N N . ASN A 1 117 ? -1.010 13.174 -18.597 1.00 46.50 117 ASN A N 1
ATOM 878 C CA . ASN A 1 117 ? -1.082 14.414 -17.797 1.00 46.50 117 ASN A CA 1
ATOM 879 C C . ASN A 1 117 ? -0.074 14.569 -16.651 1.00 46.50 117 ASN A C 1
ATOM 881 O O . ASN A 1 117 ? -0.412 14.787 -15.491 1.00 46.50 117 ASN A O 1
ATOM 885 N N . GLN A 1 118 ? 1.188 14.671 -17.050 1.00 44.66 118 GLN A N 1
ATOM 886 C CA . GLN A 1 118 ? 2.143 15.576 -16.422 1.00 44.66 118 GLN A CA 1
ATOM 887 C C . GLN A 1 118 ? 1.671 17.038 -16.636 1.00 44.66 118 GLN A C 1
ATOM 889 O O . GLN A 1 118 ? 2.142 17.730 -17.531 1.00 44.66 118 GLN A O 1
ATOM 894 N N . LYS A 1 119 ? 0.673 17.493 -15.871 1.00 38.69 119 LYS A N 1
ATOM 895 C CA . LYS A 1 119 ? 0.359 18.919 -15.668 1.00 38.69 119 LYS A CA 1
ATOM 896 C C . LYS A 1 119 ? 0.006 19.132 -14.201 1.00 38.69 119 LYS A C 1
ATOM 898 O O . LYS A 1 119 ? -1.161 19.162 -13.836 1.00 38.69 119 LYS A O 1
ATOM 903 N N . LEU A 1 120 ? 1.045 19.223 -13.387 1.00 41.62 120 LEU A N 1
ATOM 904 C CA . LEU A 1 120 ? 1.025 19.815 -12.053 1.00 41.62 120 LEU A CA 1
ATOM 905 C C . LEU A 1 120 ? 2.337 20.606 -11.948 1.00 41.62 120 LEU A C 1
ATOM 907 O O . LEU A 1 120 ? 3.317 20.130 -11.376 1.00 41.62 120 LEU A O 1
ATOM 911 N N . GLU A 1 121 ? 2.365 21.736 -12.658 1.00 35.19 121 GLU A N 1
ATOM 912 C CA . GLU A 1 121 ? 2.991 22.960 -12.142 1.00 35.19 121 GLU A CA 1
ATOM 913 C C . GLU A 1 121 ? 1.996 23.613 -11.177 1.00 35.19 121 GLU A C 1
ATOM 915 O O . GLU A 1 121 ? 0.777 23.539 -11.475 1.00 35.19 121 GLU A O 1
#

InterPro domains:
  IPR002687 Nop domain [PF01798] (1-118)
  IPR002687 Nop domain [PS51358] (37-121)
  IPR036070 Nop domain superfamily [SSF89124] (1-116)
  IPR042239 Nop, C-terminal domain [G3DSA:1.10.246.90] (41-66)
  IPR042239 Nop, C-terminal domain [G3DSA:1.10.246.90] (67-121)
  IPR045056 Nucleolar protein Nop56/Nop58 [PTHR10894] (1-116)

Organism: NCBI:txid109376

Secondary structure (DSSP, 8-state):
-PPPPPHHHHHHHHHHHHHHHHHHHHHHHHHHHHHHH-HHHHHHH-HHHHHHHHHHHSSHHHHHH----SS---SSGGGTTSHHHHHS-HHHHHHHHHHHHHHHHHHHHHHHHTSS-----

Sequence (121 aa):
MGQDLSPLDLINVKTFAQKVMDRKKLYDYLVSKMSDIAPNLTALIGEMVGARLISHAGSLTNLAKALKTRGNTPKYGLIFPSSFIGQASAKNKGRIAPYLANKCSIASRIDCFAGKNQKLE

Foldseek 3Di:
DDDDDDPVVVVVVVVVVVVVVVVVVVVVVQQVVCCVQQVLLCVQFHSVLSVVLCVVLVHLVSSLVDDDDPDDDDQAPSSCPGPVLVPDDPVCSSVVRVVSVVSSSVSSNCSVPVDPDPPDD

pLDDT: mean 85.6, std 12.85, range [35.19, 96.12]

Radius of gyration: 19.72 Å; chains: 1; bounding box: 50×43×54 Å